Protein AF-A0A970D4E2-F1 (afdb_monomer)

pLDDT: mean 96.2, std 3.19, range [84.12, 98.62]

Solvent-accessible surface area (backbone atoms only — not comparable to full-atom values): 4920 Å² total; per-residue (Å²): 100,68,55,72,43,62,49,79,48,75,56,94,94,45,34,34,33,38,53,77,44,77,50,56,41,78,96,44,53,96,68,58,52,67,58,53,52,52,54,50,52,50,53,55,38,45,76,72,62,30,51,27,34,40,34,69,65,58,81,94,37,74,63,34,59,51,42,45,76,72,60,33,40,74,44,81,96,52,71,40,35,39,29,77,98

Radius of gyration: 12.83 Å; Cα contacts (8 Å, |Δi|>4): 133; chains: 1; bounding box: 32×20×38 Å

Structure (mmCIF, N/CA/C/O backbone):
data_AF-A0A970D4E2-F1
#
_entry.id   AF-A0A970D4E2-F1
#
loop_
_atom_site.group_PDB
_atom_site.id
_atom_site.type_symbol
_atom_site.label_atom_id
_atom_site.label_alt_id
_atom_site.label_comp_id
_atom_site.label_asym_id
_atom_site.label_entity_id
_atom_site.label_seq_id
_atom_site.pdbx_PDB_ins_code
_atom_site.Cartn_x
_atom_site.Cartn_y
_atom_site.Cartn_z
_atom_site.occupancy
_atom_site.B_iso_or_equiv
_atom_site.auth_seq_id
_at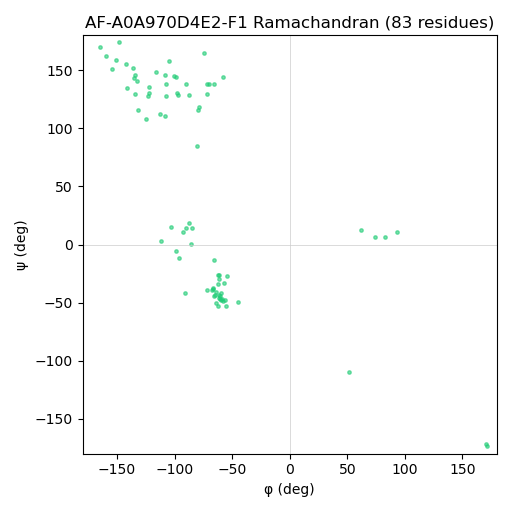om_site.auth_comp_id
_atom_site.auth_asym_id
_atom_site.auth_atom_id
_atom_site.pdbx_PDB_model_num
ATOM 1 N N . MET A 1 1 ? 0.408 -10.865 -16.096 1.00 90.69 1 MET A N 1
ATOM 2 C CA . MET A 1 1 ? -0.500 -10.853 -14.933 1.00 90.69 1 MET A CA 1
ATOM 3 C C . MET A 1 1 ? 0.220 -10.279 -13.710 1.00 90.69 1 MET A C 1
ATOM 5 O O . MET A 1 1 ? 1.449 -10.283 -13.685 1.00 90.69 1 MET A O 1
ATOM 9 N N . GLY A 1 2 ? -0.509 -9.747 -12.730 1.00 96.00 2 GLY A N 1
ATOM 10 C CA . GLY A 1 2 ? 0.029 -9.222 -11.470 1.00 96.00 2 GLY A CA 1
ATOM 11 C C . GLY A 1 2 ? -1.064 -9.165 -10.405 1.00 96.00 2 GLY A C 1
ATOM 12 O O . GLY A 1 2 ? -2.240 -9.234 -10.758 1.00 96.00 2 GLY A O 1
ATOM 13 N N . ALA A 1 3 ? -0.684 -9.067 -9.135 1.00 98.00 3 ALA A N 1
ATOM 14 C CA . ALA A 1 3 ? -1.622 -9.048 -8.016 1.00 98.00 3 ALA A CA 1
ATOM 15 C C . ALA A 1 3 ? -1.078 -8.244 -6.829 1.00 98.00 3 ALA A C 1
ATOM 17 O O . ALA A 1 3 ? 0.135 -8.056 -6.693 1.00 98.00 3 ALA A O 1
ATOM 18 N N . ILE A 1 4 ? -2.001 -7.804 -5.972 1.00 98.38 4 ILE A N 1
ATOM 19 C CA . ILE A 1 4 ? -1.736 -7.289 -4.631 1.00 98.38 4 ILE A CA 1
ATOM 20 C C . ILE A 1 4 ? -2.529 -8.126 -3.625 1.00 98.38 4 ILE A C 1
ATOM 22 O O . ILE A 1 4 ? 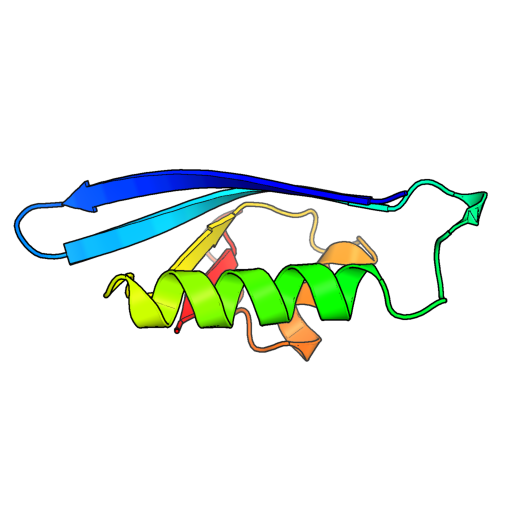-3.710 -8.391 -3.837 1.00 98.38 4 ILE A O 1
ATOM 26 N N . LEU A 1 5 ? -1.862 -8.588 -2.573 1.00 98.19 5 LEU A N 1
ATOM 27 C CA . LEU A 1 5 ? -2.397 -9.498 -1.565 1.00 98.19 5 LEU A CA 1
ATOM 28 C C . LEU A 1 5 ? -2.021 -8.992 -0.176 1.00 98.19 5 LEU A C 1
ATOM 30 O O . LEU A 1 5 ? -0.946 -8.419 0.025 1.00 98.19 5 LEU A O 1
ATOM 34 N N . GLY A 1 6 ? -2.917 -9.221 0.773 1.00 97.88 6 GLY A N 1
ATOM 35 C CA . GLY A 1 6 ? -2.758 -8.783 2.145 1.00 97.88 6 GLY A CA 1
ATOM 36 C C . GLY A 1 6 ? -4.024 -9.004 2.955 1.00 97.88 6 GLY A C 1
ATOM 37 O O . GLY A 1 6 ? -5.003 -9.566 2.460 1.00 97.88 6 GLY A O 1
ATOM 38 N N . TYR A 1 7 ? -4.024 -8.517 4.188 1.00 98.06 7 TYR A N 1
ATOM 39 C CA . TYR A 1 7 ? -5.157 -8.644 5.101 1.00 98.06 7 TYR A CA 1
ATOM 40 C C . TYR A 1 7 ? -5.431 -7.337 5.841 1.00 98.06 7 TYR A C 1
ATOM 42 O O . TYR A 1 7 ? -4.538 -6.521 6.065 1.00 98.06 7 TYR A O 1
ATOM 50 N N . ILE A 1 8 ? -6.689 -7.127 6.231 1.00 97.94 8 ILE A N 1
ATOM 51 C CA . ILE A 1 8 ? -7.069 -6.023 7.116 1.00 97.94 8 ILE A CA 1
ATOM 52 C C . ILE A 1 8 ? -6.907 -6.502 8.554 1.00 97.94 8 ILE A C 1
ATOM 54 O O . ILE A 1 8 ? -7.443 -7.541 8.935 1.00 97.94 8 ILE A O 1
ATOM 58 N N . ARG A 1 9 ? -6.199 -5.719 9.364 1.00 96.94 9 ARG A N 1
ATOM 59 C CA . ARG A 1 9 ? -6.143 -5.893 10.811 1.00 96.94 9 ARG A CA 1
ATOM 60 C C . ARG A 1 9 ? -6.944 -4.784 11.476 1.00 96.94 9 ARG A C 1
ATOM 62 O O . ARG A 1 9 ? -6.729 -3.606 11.192 1.00 96.94 9 ARG A O 1
ATOM 69 N N . THR A 1 10 ? -7.854 -5.181 12.358 1.00 95.06 10 THR A N 1
ATOM 70 C CA . THR A 1 10 ? -8.664 -4.254 13.155 1.00 95.06 10 THR A CA 1
ATOM 71 C C . THR A 1 10 ? -8.032 -4.104 14.534 1.00 95.06 10 THR A C 1
ATOM 73 O O . THR A 1 10 ? -7.703 -5.102 15.177 1.00 95.06 10 THR A O 1
ATOM 76 N N . TYR A 1 11 ? -7.852 -2.863 14.969 1.00 88.50 11 TYR A N 1
ATOM 77 C CA . TYR A 1 11 ? -7.390 -2.485 16.297 1.00 88.50 11 TYR A CA 1
ATOM 78 C C . TYR A 1 11 ? -8.418 -1.541 16.904 1.00 88.50 11 TYR A C 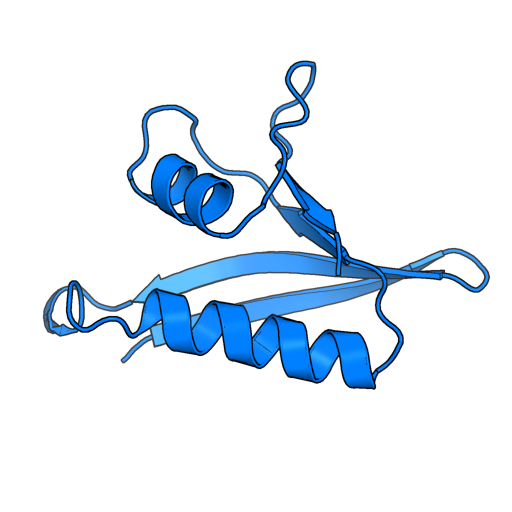1
ATOM 80 O O . TYR A 1 11 ? -8.522 -0.393 16.471 1.00 88.50 11 TYR A O 1
ATOM 88 N N . ASP A 1 12 ? -9.164 -2.034 17.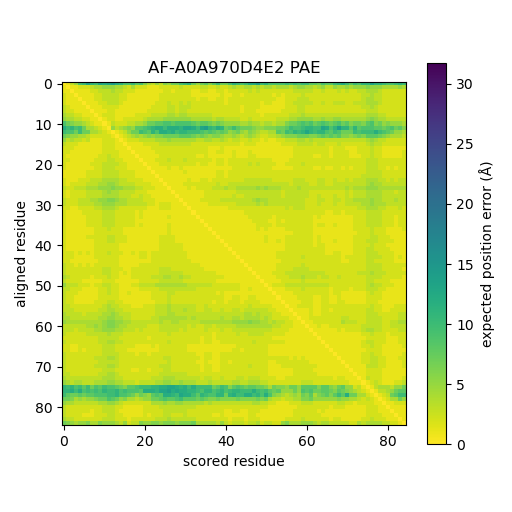892 1.00 88.56 12 ASP A N 1
ATOM 89 C CA . ASP A 1 12 ? -10.314 -1.324 18.456 1.00 88.56 12 ASP A CA 1
ATOM 90 C C . ASP A 1 12 ? -11.283 -0.879 17.340 1.00 88.56 12 ASP A C 1
ATOM 92 O O . ASP A 1 12 ? -11.884 -1.725 16.678 1.00 88.56 12 ASP A O 1
ATOM 96 N N . THR A 1 13 ? -11.375 0.422 17.065 1.00 88.06 13 THR A N 1
ATOM 97 C CA . THR A 1 13 ? -12.232 1.010 16.024 1.00 88.06 13 THR A CA 1
ATOM 98 C C . THR A 1 13 ? -11.493 1.330 14.718 1.00 88.06 13 THR A C 1
ATOM 100 O O . THR A 1 13 ? -12.117 1.726 13.733 1.00 88.06 13 THR A O 1
ATOM 103 N N . SER A 1 14 ? -10.167 1.158 14.676 1.00 91.12 14 SER A N 1
ATOM 104 C CA . SER A 1 14 ? -9.327 1.481 13.519 1.00 91.12 14 SER A CA 1
ATOM 105 C C . SER A 1 14 ? -8.974 0.242 12.698 1.00 91.12 14 SER A C 1
ATOM 107 O O . SER A 1 14 ? -8.741 -0.840 13.236 1.00 91.12 14 SER A O 1
ATOM 109 N N . GLN A 1 15 ? -8.887 0.401 11.377 1.00 96.94 15 GLN A N 1
ATOM 110 C CA . GLN A 1 15 ? -8.508 -0.662 10.449 1.00 96.94 15 GLN A CA 1
ATOM 111 C C . GLN A 1 15 ? -7.285 -0.265 9.627 1.00 96.94 15 GLN A C 1
ATOM 113 O O . GLN A 1 15 ? -7.234 0.830 9.064 1.00 96.94 15 GLN A O 1
ATOM 118 N N . THR A 1 16 ? -6.345 -1.198 9.490 1.00 97.62 16 THR A N 1
ATOM 119 C CA . THR A 1 16 ? -5.127 -1.025 8.689 1.00 97.62 16 THR A CA 1
ATOM 120 C C . THR A 1 16 ? -4.905 -2.238 7.800 1.00 97.62 16 THR A C 1
ATOM 122 O O . THR A 1 16 ? -5.122 -3.372 8.224 1.00 97.62 16 THR A O 1
ATOM 125 N N . PHE A 1 17 ? -4.457 -2.020 6.567 1.00 98.38 17 PHE A N 1
ATOM 126 C CA . PHE A 1 17 ? -4.118 -3.098 5.643 1.00 98.38 17 PHE A CA 1
ATOM 127 C C . PHE A 1 17 ? -2.644 -3.499 5.767 1.00 98.38 17 PHE A C 1
ATOM 129 O O . PHE A 1 17 ? -1.765 -2.649 5.851 1.00 98.38 17 PHE A O 1
ATOM 136 N N . TYR A 1 18 ? -2.348 -4.789 5.749 1.00 98.25 18 TYR A N 1
ATOM 137 C CA . TYR A 1 18 ? -0.983 -5.301 5.703 1.00 98.25 18 TYR A CA 1
ATOM 138 C C . TYR A 1 18 ? -0.742 -5.882 4.320 1.00 98.25 18 TYR A C 1
ATOM 140 O O . TYR A 1 18 ? -1.344 -6.897 3.979 1.00 98.25 18 TYR A O 1
ATOM 148 N N . ILE A 1 19 ? 0.101 -5.227 3.516 1.00 98.50 19 ILE A N 1
ATOM 149 C CA . ILE A 1 19 ? 0.461 -5.744 2.191 1.00 98.50 19 ILE A CA 1
ATOM 150 C C . ILE A 1 19 ? 1.510 -6.835 2.393 1.00 98.50 19 ILE A C 1
ATOM 152 O O . ILE A 1 19 ? 2.608 -6.561 2.874 1.00 98.50 19 ILE A O 1
ATOM 156 N N . GLU A 1 20 ? 1.180 -8.058 1.993 1.00 98.00 20 GLU A N 1
ATOM 157 C CA . GLU A 1 20 ? 2.120 -9.182 1.992 1.00 98.00 20 GLU A CA 1
ATOM 158 C C . GLU A 1 20 ? 2.842 -9.281 0.650 1.00 98.00 20 GLU A C 1
ATOM 160 O O . GLU A 1 20 ? 4.057 -9.471 0.590 1.00 98.00 20 GLU A O 1
ATOM 165 N N . HIS A 1 21 ? 2.102 -9.086 -0.446 1.00 97.81 21 HIS A N 1
ATOM 166 C CA . HIS A 1 21 ? 2.652 -9.179 -1.791 1.00 97.81 21 HIS A CA 1
ATOM 167 C C . HIS A 1 21 ? 2.074 -8.111 -2.714 1.00 97.81 21 HIS A C 1
ATOM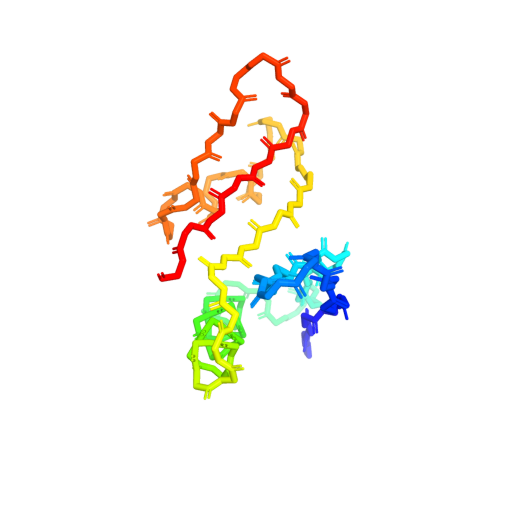 169 O O . HIS A 1 21 ? 0.866 -7.929 -2.795 1.00 97.81 21 HIS A O 1
ATOM 175 N N . LEU A 1 22 ? 2.947 -7.469 -3.487 1.00 98.12 22 LEU A N 1
ATOM 176 C CA . LEU A 1 22 ? 2.604 -6.744 -4.707 1.00 98.12 22 LEU A CA 1
ATOM 177 C C . LEU A 1 22 ? 3.592 -7.187 -5.779 1.00 98.12 22 LEU A C 1
ATOM 179 O O . LEU A 1 22 ? 4.794 -6.943 -5.662 1.00 98.12 22 LEU A O 1
ATOM 183 N N . PHE A 1 23 ? 3.102 -7.842 -6.826 1.00 97.12 23 PHE A N 1
ATOM 184 C CA . PHE A 1 23 ? 3.967 -8.346 -7.884 1.00 97.12 23 PHE A CA 1
ATOM 185 C C . PHE A 1 23 ? 3.339 -8.222 -9.266 1.00 97.12 23 PHE A C 1
ATOM 187 O O . PHE A 1 23 ? 2.123 -8.205 -9.449 1.00 97.12 23 PHE A O 1
ATOM 194 N N . VAL A 1 24 ? 4.215 -8.177 -10.266 1.00 98.06 24 VAL A N 1
ATOM 195 C CA . VAL A 1 24 ? 3.872 -8.255 -11.685 1.00 98.06 24 VAL A CA 1
ATOM 196 C C . VAL A 1 24 ? 4.840 -9.241 -12.333 1.00 98.06 24 VAL A C 1
ATOM 198 O O . VAL A 1 24 ? 6.059 -9.138 -12.135 1.00 98.06 24 VAL A O 1
ATOM 201 N N . LEU A 1 25 ? 4.305 -10.206 -13.084 1.00 97.19 25 LEU A N 1
ATOM 202 C CA . LEU A 1 25 ? 5.105 -11.185 -13.826 1.00 97.19 25 LEU A CA 1
ATOM 203 C C . LEU A 1 25 ? 6.062 -10.476 -14.801 1.00 97.19 25 LEU A C 1
ATOM 205 O O . LEU A 1 25 ? 5.663 -9.446 -15.350 1.00 97.19 25 LEU A O 1
ATOM 209 N N . PRO A 1 26 ? 7.290 -10.991 -15.024 1.00 96.62 26 PRO A N 1
ATOM 210 C CA . PRO A 1 26 ? 8.325 -10.327 -15.825 1.00 96.62 26 PRO A CA 1
ATOM 211 C C . PRO A 1 26 ? 7.828 -9.731 -17.147 1.00 96.62 26 PRO A C 1
ATOM 213 O O . PRO A 1 26 ? 8.007 -8.531 -17.358 1.00 96.62 26 PRO A O 1
ATOM 216 N N . ASP A 1 27 ? 7.099 -10.515 -17.942 1.00 97.88 27 ASP A N 1
ATOM 217 C CA . ASP A 1 27 ? 6.612 -10.140 -19.282 1.00 97.88 27 ASP A CA 1
ATOM 218 C C . ASP A 1 27 ? 5.583 -8.996 -19.277 1.00 97.88 27 ASP A C 1
ATOM 220 O O . ASP A 1 27 ? 5.272 -8.404 -20.306 1.00 97.88 27 ASP A O 1
ATOM 224 N N . TYR A 1 28 ? 5.051 -8.659 -18.101 1.00 97.25 28 TYR A N 1
ATOM 225 C CA . TYR A 1 28 ? 4.006 -7.654 -17.909 1.00 97.25 28 TYR A CA 1
ATOM 226 C C . TYR A 1 28 ? 4.511 -6.410 -17.159 1.00 97.25 28 TYR A C 1
ATOM 228 O O . TYR A 1 28 ? 3.742 -5.502 -16.830 1.00 97.25 28 TYR A O 1
ATOM 236 N N . ARG A 1 29 ? 5.807 -6.348 -16.830 1.00 95.38 29 ARG A N 1
ATOM 237 C CA . ARG A 1 29 ? 6.401 -5.207 -16.114 1.00 95.38 29 ARG A CA 1
ATOM 238 C C . ARG A 1 29 ? 6.551 -3.995 -17.032 1.00 95.38 29 ARG A C 1
ATOM 240 O O . ARG A 1 29 ? 6.468 -4.091 -18.246 1.00 95.38 29 ARG A O 1
ATOM 247 N N . ARG A 1 30 ? 6.781 -2.824 -16.423 1.00 94.81 30 ARG A N 1
ATOM 248 C CA . ARG A 1 30 ? 6.970 -1.521 -17.105 1.00 94.81 30 ARG A CA 1
ATOM 249 C C . ARG A 1 30 ? 5.769 -1.024 -17.928 1.00 94.81 30 ARG A C 1
ATOM 251 O O . ARG A 1 30 ? 5.882 -0.015 -18.604 1.00 94.81 30 ARG A O 1
ATOM 258 N N . GLN A 1 31 ? 4.603 -1.647 -17.765 1.00 96.88 31 GLN A N 1
ATOM 259 C CA . GLN A 1 31 ? 3.335 -1.249 -18.395 1.00 96.88 31 GLN A CA 1
ATOM 260 C C . GLN A 1 31 ? 2.384 -0.510 -17.425 1.00 96.88 31 GLN A C 1
ATOM 262 O O . GLN A 1 31 ? 1.182 -0.415 -17.653 1.00 96.88 31 GLN A O 1
ATOM 267 N N . GLY A 1 32 ? 2.891 -0.046 -16.275 1.00 96.94 32 GLY A N 1
ATOM 268 C CA . GLY A 1 32 ? 2.090 0.654 -15.256 1.00 96.94 32 GLY A CA 1
ATOM 269 C C . GLY A 1 32 ? 1.146 -0.231 -14.426 1.00 96.94 32 GLY A C 1
ATOM 270 O O . GLY A 1 32 ? 0.388 0.285 -13.610 1.00 96.94 32 GLY A O 1
ATOM 271 N N . ILE A 1 33 ? 1.196 -1.558 -14.583 1.00 98.19 33 ILE A N 1
ATOM 272 C CA . ILE A 1 33 ? 0.285 -2.497 -13.903 1.00 98.19 33 ILE A CA 1
ATOM 273 C C . ILE A 1 33 ? 0.401 -2.417 -12.374 1.00 98.19 33 ILE A C 1
ATOM 275 O O . ILE A 1 33 ? -0.621 -2.355 -11.699 1.00 98.19 33 ILE A O 1
ATOM 279 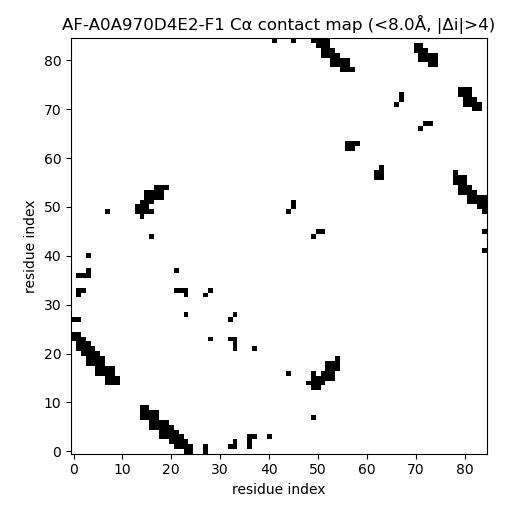N N . ALA A 1 34 ? 1.620 -2.361 -11.825 1.00 98.06 34 ALA A N 1
ATOM 280 C CA . ALA A 1 34 ? 1.821 -2.250 -10.376 1.00 98.06 34 ALA A CA 1
ATOM 281 C C . ALA A 1 34 ? 1.180 -0.973 -9.806 1.00 98.06 34 ALA A C 1
ATOM 283 O O . ALA A 1 34 ? 0.517 -1.032 -8.778 1.00 98.06 34 ALA A O 1
ATOM 284 N N . THR A 1 35 ? 1.310 0.159 -10.508 1.00 98.44 35 THR A N 1
ATOM 285 C CA . THR A 1 35 ? 0.656 1.421 -10.131 1.00 98.44 35 THR A CA 1
ATOM 286 C C . THR A 1 35 ? -0.862 1.279 -10.139 1.00 98.44 35 THR A C 1
ATOM 288 O O . THR A 1 35 ? -1.505 1.668 -9.171 1.00 98.44 35 THR A O 1
ATOM 291 N N . LYS A 1 36 ? -1.442 0.677 -11.188 1.00 98.44 36 LYS A N 1
ATOM 292 C CA . LYS A 1 36 ? -2.895 0.460 -11.267 1.00 98.44 36 LYS A CA 1
ATOM 293 C C . LYS A 1 36 ? -3.402 -0.421 -10.122 1.00 98.44 36 LYS A C 1
ATOM 295 O O . LYS A 1 36 ? -4.373 -0.050 -9.476 1.00 98.44 36 LYS A O 1
ATOM 300 N N . LEU A 1 37 ? -2.729 -1.542 -9.845 1.00 98.62 37 LEU A N 1
ATOM 301 C CA . LEU A 1 37 ? -3.074 -2.441 -8.736 1.00 98.62 37 LEU A CA 1
ATOM 302 C C . LEU A 1 37 ? -2.996 -1.726 -7.384 1.00 98.62 37 LEU A C 1
ATOM 304 O O . LEU A 1 37 ? -3.926 -1.809 -6.589 1.00 98.62 37 LEU A O 1
ATOM 308 N N . TYR A 1 38 ? -1.902 -1.004 -7.141 1.00 98.50 38 TYR A N 1
ATOM 309 C CA . TYR A 1 38 ? -1.654 -0.320 -5.876 1.00 98.50 38 TYR A CA 1
ATOM 310 C C . TYR A 1 38 ? -2.684 0.785 -5.612 1.00 98.50 38 TYR A C 1
ATOM 312 O O . TYR A 1 38 ? -3.316 0.800 -4.560 1.00 98.50 38 TYR A O 1
ATOM 320 N N . LEU A 1 39 ? -2.916 1.667 -6.590 1.00 98.38 39 LEU A N 1
ATOM 321 C CA . LEU A 1 39 ? -3.881 2.760 -6.454 1.00 98.38 39 LEU A CA 1
ATOM 322 C C . LEU A 1 39 ? -5.322 2.252 -6.351 1.00 98.38 39 LEU A C 1
ATOM 324 O O . LEU A 1 39 ? -6.091 2.792 -5.559 1.00 98.38 39 LEU A O 1
ATOM 328 N N . LYS A 1 40 ? -5.681 1.199 -7.100 1.00 98.56 40 LYS A N 1
ATOM 329 C CA . LYS A 1 40 ? -7.019 0.604 -7.014 1.00 98.56 40 LYS A CA 1
ATOM 330 C C . LYS A 1 40 ? -7.270 -0.025 -5.645 1.00 98.56 40 LYS A C 1
ATOM 332 O O . LYS A 1 40 ? -8.322 0.206 -5.060 1.00 98.56 40 LYS A O 1
ATOM 337 N N . ALA A 1 41 ? -6.295 -0.756 -5.104 1.00 98.44 41 ALA A N 1
ATOM 338 C CA . ALA A 1 41 ? -6.403 -1.316 -3.761 1.00 98.44 41 ALA A CA 1
ATOM 339 C C . ALA A 1 41 ? -6.550 -0.217 -2.701 1.00 98.44 41 ALA A C 1
ATOM 341 O O . ALA A 1 41 ? -7.404 -0.324 -1.828 1.00 98.44 41 ALA A O 1
ATOM 342 N N . ILE A 1 42 ? -5.769 0.863 -2.802 1.00 98.38 42 ILE A N 1
ATOM 343 C CA . ILE A 1 42 ? -5.886 2.020 -1.906 1.00 98.38 42 ILE A CA 1
ATOM 344 C C . ILE A 1 42 ? -7.292 2.633 -1.972 1.00 98.38 42 ILE A C 1
ATOM 346 O O . ILE A 1 42 ? -7.892 2.886 -0.931 1.00 98.38 42 ILE A O 1
ATOM 350 N N . GLU A 1 43 ? -7.833 2.854 -3.172 1.00 98.50 43 GLU A N 1
ATOM 351 C CA . GLU A 1 43 ? -9.194 3.371 -3.369 1.00 98.50 43 GLU A CA 1
ATOM 352 C C . GLU A 1 43 ? -10.248 2.468 -2.701 1.00 98.50 43 GLU A C 1
ATOM 354 O O . GLU A 1 43 ? -11.087 2.943 -1.935 1.00 98.50 43 GLU A O 1
ATOM 359 N N . GLU A 1 44 ? -10.182 1.158 -2.937 1.00 98.31 44 GLU A N 1
ATOM 360 C CA . GLU A 1 44 ? -11.128 0.192 -2.367 1.00 98.31 44 GLU A CA 1
ATOM 361 C C . GLU A 1 44 ? -11.011 0.076 -0.842 1.00 98.31 44 GLU A C 1
ATOM 363 O O . GLU A 1 44 ? -12.016 -0.074 -0.146 1.00 98.31 44 GLU A O 1
ATOM 368 N N . LEU A 1 45 ? -9.794 0.151 -0.302 1.00 98.19 45 LEU A N 1
ATOM 369 C CA . LEU A 1 45 ? -9.553 0.103 1.138 1.00 98.19 45 LEU A CA 1
ATOM 370 C C . LEU A 1 45 ? -10.015 1.394 1.827 1.00 98.19 45 LEU A C 1
ATOM 372 O O . LEU A 1 45 ? -10.639 1.316 2.887 1.00 98.19 45 LEU A O 1
ATOM 376 N N . LYS A 1 46 ? -9.804 2.562 1.203 1.00 97.56 46 LYS A N 1
ATOM 377 C CA . LYS A 1 46 ? -10.378 3.844 1.653 1.00 97.56 46 LYS A CA 1
ATOM 378 C C . LYS A 1 46 ? -11.894 3.767 1.759 1.00 97.56 46 LYS A C 1
ATOM 380 O O . LYS A 1 46 ? -12.452 4.144 2.786 1.00 97.56 46 LYS A O 1
ATOM 385 N N . ALA A 1 47 ? -12.553 3.231 0.731 1.00 97.88 47 ALA A N 1
ATOM 386 C CA . ALA A 1 47 ? -14.006 3.067 0.717 1.00 97.88 47 ALA A CA 1
ATOM 387 C C . ALA A 1 47 ? -14.516 2.137 1.837 1.00 97.88 47 ALA A C 1
ATOM 389 O O . ALA A 1 47 ? -15.644 2.290 2.297 1.00 97.88 47 ALA A O 1
ATOM 390 N N . LYS A 1 48 ? -13.677 1.209 2.318 1.00 95.94 48 LYS A N 1
ATOM 391 C CA . LYS A 1 48 ? -13.962 0.328 3.465 1.00 95.94 48 LYS A CA 1
ATOM 392 C C . LYS A 1 48 ? -13.631 0.952 4.828 1.00 95.94 48 LYS A C 1
ATOM 394 O O . LYS A 1 48 ? -13.813 0.296 5.844 1.00 95.94 48 LYS A O 1
ATOM 399 N N . GLY A 1 49 ? -13.143 2.193 4.871 1.00 96.50 49 GLY A N 1
ATOM 400 C CA . GLY A 1 49 ? -12.783 2.888 6.111 1.00 96.50 49 GLY A CA 1
ATOM 401 C C . GLY A 1 49 ? -11.391 2.556 6.660 1.00 96.50 49 GLY A C 1
ATOM 402 O O . GLY A 1 49 ? -11.038 3.034 7.742 1.00 96.50 49 GLY A O 1
ATOM 403 N N . VAL A 1 50 ? -10.582 1.792 5.919 1.00 98.00 50 VAL A N 1
ATOM 404 C CA . VAL A 1 50 ? -9.189 1.491 6.277 1.00 98.00 50 VAL A CA 1
ATOM 405 C C . VAL A 1 50 ? -8.362 2.779 6.226 1.00 98.00 50 VAL A C 1
ATOM 407 O O . VAL A 1 50 ? -8.530 3.597 5.324 1.00 98.00 50 VAL A O 1
ATOM 410 N N . LYS A 1 51 ? -7.474 2.980 7.204 1.00 96.88 51 LYS A N 1
ATOM 411 C CA . LYS A 1 51 ? -6.751 4.249 7.423 1.00 96.88 51 LYS A CA 1
ATOM 412 C C . LYS A 1 51 ? -5.358 4.306 6.801 1.00 96.88 51 LYS A C 1
ATOM 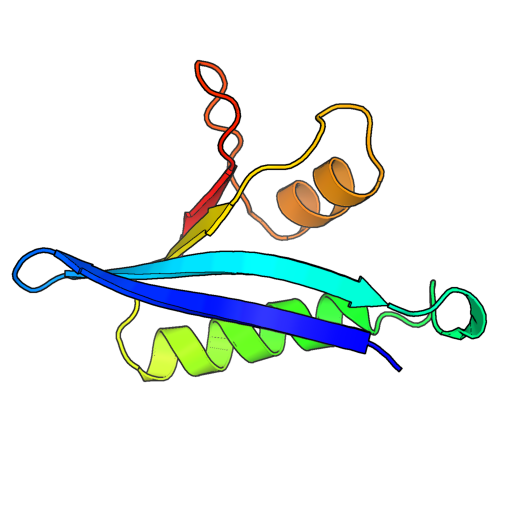414 O O . LYS A 1 51 ? -4.746 5.367 6.734 1.00 96.88 51 LYS A O 1
ATOM 419 N N . GLY A 1 52 ? -4.842 3.172 6.355 1.00 97.75 52 GLY A N 1
ATOM 420 C CA . GLY A 1 52 ? -3.536 3.094 5.722 1.00 97.75 52 GLY A CA 1
ATOM 421 C C . GLY A 1 52 ? -3.091 1.660 5.520 1.00 97.75 52 GLY A C 1
ATOM 422 O O . GLY A 1 52 ? -3.842 0.711 5.780 1.00 97.75 52 GLY A O 1
ATOM 423 N N . SER A 1 53 ? -1.838 1.508 5.104 1.00 98.25 53 SER A N 1
ATOM 424 C CA . SER A 1 53 ? -1.202 0.204 4.990 1.00 98.25 53 SER A CA 1
ATOM 425 C C . SER A 1 53 ? 0.215 0.149 5.537 1.00 98.25 53 SER A C 1
ATOM 427 O O . SER A 1 53 ? 0.990 1.079 5.315 1.00 98.25 53 SER A O 1
ATOM 429 N N . PHE A 1 54 ? 0.566 -0.980 6.150 1.00 98.00 54 PHE A N 1
ATOM 430 C CA . PHE A 1 54 ? 1.933 -1.336 6.526 1.00 98.00 54 PHE A CA 1
ATOM 431 C C . PHE A 1 54 ? 2.474 -2.461 5.646 1.00 98.00 54 PHE A C 1
ATOM 433 O O . PHE A 1 54 ? 1.730 -3.353 5.235 1.00 98.00 54 PHE A O 1
ATOM 440 N N . PHE A 1 55 ? 3.776 -2.426 5.372 1.00 98.00 55 PHE A N 1
ATOM 441 C CA . PHE A 1 55 ? 4.495 -3.475 4.645 1.00 98.00 55 PHE A CA 1
ATOM 442 C C . PHE A 1 55 ? 6.003 -3.318 4.818 1.00 98.00 55 PHE A C 1
ATOM 444 O O . PHE A 1 55 ? 6.471 -2.305 5.327 1.00 98.00 55 PHE A O 1
ATOM 451 N N . THR A 1 56 ? 6.781 -4.304 4.388 1.00 97.06 56 THR A N 1
ATOM 452 C CA . THR A 1 56 ? 8.247 -4.235 4.397 1.00 97.06 56 THR A CA 1
ATOM 453 C C . THR A 1 56 ? 8.785 -4.288 2.970 1.00 97.06 56 THR A C 1
ATOM 455 O O . THR A 1 56 ? 8.186 -4.875 2.071 1.00 97.06 56 THR A O 1
ATOM 458 N N . THR A 1 57 ? 9.913 -3.625 2.729 1.00 95.44 57 THR A N 1
ATOM 459 C CA . THR A 1 57 ? 10.630 -3.690 1.451 1.00 95.44 57 THR A CA 1
ATOM 460 C C . THR A 1 57 ? 12.105 -3.395 1.679 1.00 95.44 57 THR A C 1
ATOM 462 O O . THR A 1 57 ? 12.466 -2.639 2.580 1.00 95.44 57 THR A O 1
ATOM 465 N N . LEU A 1 58 ? 12.979 -3.951 0.842 1.00 94.50 58 LEU A N 1
ATOM 466 C CA . LEU A 1 58 ? 14.403 -3.624 0.887 1.00 94.50 58 LEU A CA 1
ATOM 467 C C . LEU A 1 58 ? 14.630 -2.201 0.358 1.00 94.50 58 LEU A C 1
ATOM 469 O O . LEU A 1 58 ? 14.178 -1.882 -0.743 1.00 94.50 58 LEU A O 1
ATOM 473 N N . ARG A 1 59 ? 15.357 -1.358 1.102 1.00 93.56 59 ARG A N 1
ATOM 474 C CA . ARG A 1 59 ? 15.634 0.050 0.733 1.00 93.56 59 ARG A CA 1
ATOM 475 C C . ARG A 1 59 ? 16.416 0.198 -0.574 1.00 93.56 59 ARG A C 1
ATOM 477 O O . ARG A 1 59 ? 16.235 1.162 -1.303 1.00 93.56 59 ARG A O 1
ATOM 484 N N . ASN A 1 60 ? 17.250 -0.784 -0.904 1.00 93.88 60 ASN A N 1
ATOM 485 C CA . ASN A 1 60 ? 18.034 -0.824 -2.140 1.00 93.88 60 ASN A CA 1
ATOM 486 C C . ASN A 1 60 ? 17.283 -1.475 -3.322 1.00 93.88 60 ASN A C 1
ATOM 488 O O . ASN A 1 60 ? 17.910 -1.898 -4.291 1.00 93.88 60 ASN A O 1
ATOM 492 N N . SER A 1 61 ? 15.952 -1.587 -3.256 1.00 94.06 61 SER A N 1
ATOM 493 C CA . SER A 1 61 ? 15.143 -2.221 -4.302 1.00 94.06 61 SER A CA 1
ATOM 494 C C . SER A 1 61 ? 14.378 -1.216 -5.164 1.00 94.06 61 SER A C 1
ATOM 496 O O . SER A 1 61 ? 14.043 -0.108 -4.749 1.00 94.06 61 SER A O 1
ATOM 498 N N . SER A 1 62 ? 14.000 -1.645 -6.371 1.00 93.62 62 SER A N 1
ATOM 499 C CA . SER A 1 62 ? 13.067 -0.881 -7.213 1.00 93.62 62 SER A CA 1
ATOM 500 C C . SER A 1 62 ? 11.680 -0.712 -6.574 1.00 93.62 62 SER A C 1
ATOM 502 O O . SER A 1 62 ? 11.001 0.276 -6.852 1.00 93.62 62 SER A O 1
ATOM 504 N N . ALA A 1 63 ? 11.278 -1.637 -5.696 1.00 95.94 63 ALA A N 1
ATOM 505 C CA . ALA A 1 63 ? 10.019 -1.563 -4.967 1.00 95.94 63 ALA A CA 1
ATOM 506 C C . ALA A 1 63 ? 10.023 -0.404 -3.961 1.00 95.94 63 ALA A C 1
ATOM 508 O O . ALA A 1 63 ? 9.041 0.324 -3.881 1.00 95.94 63 ALA A O 1
ATOM 509 N N . TYR A 1 64 ? 11.142 -0.155 -3.274 1.00 96.75 64 TYR A N 1
ATOM 510 C CA . TYR A 1 64 ? 11.278 0.998 -2.380 1.00 96.75 64 TYR A CA 1
ATOM 511 C C . TYR A 1 64 ? 10.973 2.321 -3.096 1.00 96.75 64 TYR A C 1
ATOM 513 O O . TYR A 1 64 ? 10.078 3.054 -2.682 1.00 96.75 64 TYR A O 1
ATOM 521 N N . ASN A 1 65 ? 11.633 2.567 -4.232 1.00 96.56 65 ASN A N 1
ATOM 522 C CA . ASN A 1 65 ? 11.399 3.762 -5.051 1.00 96.56 65 ASN A CA 1
ATOM 5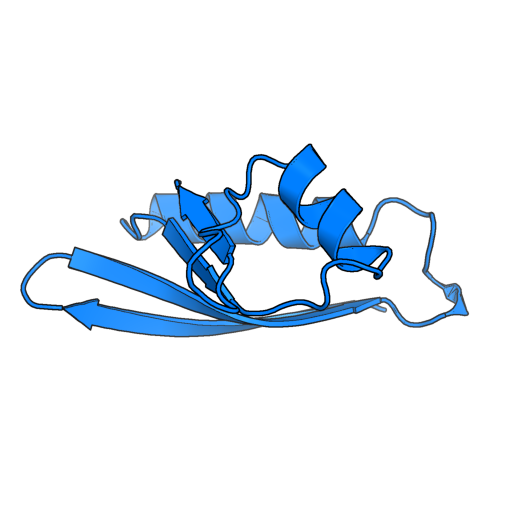23 C C . ASN A 1 65 ? 9.969 3.829 -5.598 1.00 96.56 65 ASN A C 1
ATOM 525 O O . ASN A 1 65 ? 9.406 4.911 -5.750 1.00 96.56 65 ASN A O 1
ATOM 529 N N . PHE A 1 66 ? 9.374 2.675 -5.915 1.00 97.75 66 PHE A N 1
ATOM 530 C CA . PHE A 1 66 ? 7.973 2.610 -6.306 1.00 97.75 66 PHE A CA 1
ATOM 531 C C . PHE A 1 66 ? 7.073 3.092 -5.163 1.00 97.75 66 PHE A C 1
ATOM 533 O O . PHE A 1 66 ? 6.267 3.991 -5.384 1.00 97.75 66 PHE A O 1
ATOM 540 N N . TYR A 1 67 ? 7.213 2.552 -3.954 1.00 98.00 67 TYR A N 1
ATOM 541 C CA . TYR A 1 67 ? 6.334 2.894 -2.837 1.00 98.00 67 TYR A CA 1
ATOM 542 C C . TYR A 1 67 ? 6.483 4.353 -2.398 1.00 98.00 67 TYR A C 1
ATOM 544 O O . TYR A 1 67 ? 5.473 5.038 -2.232 1.00 98.00 67 TYR A O 1
ATOM 552 N N . THR A 1 68 ? 7.714 4.857 -2.276 1.00 97.25 68 THR A N 1
ATOM 553 C CA . THR A 1 68 ? 7.968 6.253 -1.880 1.00 97.25 68 THR A CA 1
ATOM 554 C C . THR A 1 68 ? 7.437 7.245 -2.909 1.00 97.25 68 THR A C 1
ATOM 556 O O . THR A 1 68 ? 6.773 8.211 -2.541 1.00 97.25 68 THR A O 1
ATOM 559 N N . LYS A 1 69 ? 7.604 6.964 -4.210 1.00 97.69 69 LYS A N 1
ATOM 560 C CA . LYS A 1 69 ? 7.006 7.766 -5.291 1.00 97.69 69 LYS A CA 1
ATOM 561 C C . LYS A 1 69 ? 5.481 7.870 -5.178 1.00 97.69 69 LYS A C 1
ATOM 563 O O . LYS A 1 69 ? 4.917 8.882 -5.581 1.00 97.69 69 LYS A O 1
ATOM 568 N N . HIS A 1 70 ? 4.818 6.833 -4.669 1.00 97.81 70 HIS A N 1
ATOM 569 C CA . HIS A 1 70 ? 3.365 6.823 -4.492 1.00 97.81 70 HIS A CA 1
ATOM 570 C C . HIS A 1 70 ? 2.933 7.296 -3.096 1.00 97.81 70 HIS A C 1
ATOM 572 O O . HIS A 1 70 ? 1.767 7.148 -2.767 1.00 97.81 70 HIS A O 1
ATOM 578 N N . GLY A 1 71 ? 3.823 7.868 -2.278 1.00 97.81 71 GLY A N 1
ATOM 579 C CA . GLY A 1 71 ? 3.463 8.485 -0.995 1.00 97.81 71 GLY A CA 1
ATOM 580 C C . GLY A 1 71 ? 3.577 7.573 0.227 1.00 97.81 71 GLY A C 1
ATOM 581 O O . GLY A 1 71 ? 3.127 7.950 1.304 1.00 97.81 71 GLY A O 1
ATOM 582 N N . ALA A 1 72 ? 4.180 6.385 0.097 1.00 98.00 72 ALA A N 1
ATOM 583 C CA . ALA A 1 72 ? 4.566 5.620 1.279 1.00 98.00 72 ALA A CA 1
ATOM 584 C C . ALA A 1 72 ? 5.736 6.298 2.010 1.00 98.00 72 ALA A C 1
ATOM 586 O O . ALA A 1 72 ? 6.703 6.751 1.398 1.00 98.00 72 ALA A O 1
ATOM 587 N N . ILE A 1 73 ? 5.647 6.310 3.330 1.00 97.69 73 ILE A N 1
ATOM 588 C CA . ILE A 1 73 ? 6.610 6.856 4.273 1.00 97.69 73 ILE A CA 1
ATOM 589 C C . ILE A 1 73 ? 7.487 5.709 4.771 1.00 97.69 73 ILE A C 1
ATOM 591 O O . ILE A 1 73 ? 6.988 4.677 5.224 1.00 97.69 73 ILE A O 1
ATOM 595 N N . ASP A 1 74 ? 8.799 5.889 4.693 1.00 96.38 74 ASP A N 1
ATOM 596 C CA . ASP A 1 74 ? 9.766 4.986 5.308 1.00 96.38 74 ASP A CA 1
ATOM 597 C C . ASP A 1 74 ? 9.877 5.302 6.804 1.00 96.38 74 ASP A C 1
ATOM 599 O O . ASP A 1 74 ? 10.301 6.396 7.188 1.00 96.38 74 ASP A O 1
ATOM 603 N N . LEU A 1 75 ? 9.493 4.351 7.658 1.00 94.88 75 LEU A N 1
ATOM 604 C CA . LEU A 1 75 ? 9.684 4.472 9.098 1.00 94.88 75 LEU A CA 1
ATOM 605 C C . LEU A 1 75 ? 11.132 4.090 9.419 1.00 94.88 75 LEU A C 1
ATOM 607 O O . LEU A 1 75 ? 11.414 2.943 9.765 1.00 94.88 75 LEU A O 1
ATOM 611 N N . THR A 1 76 ? 12.041 5.062 9.292 1.00 84.12 76 THR A N 1
ATOM 612 C CA . THR A 1 76 ? 13.505 4.872 9.220 1.00 84.12 76 THR A CA 1
ATOM 613 C C . THR A 1 76 ? 14.134 4.080 10.365 1.00 84.12 76 THR A C 1
ATOM 615 O O . THR A 1 76 ? 15.137 3.402 10.163 1.00 84.12 76 THR A O 1
ATOM 618 N N . ASN A 1 77 ? 13.515 4.099 11.544 1.00 87.19 77 ASN A N 1
ATOM 619 C CA . ASN A 1 77 ? 13.937 3.324 12.713 1.00 87.19 77 ASN A CA 1
ATOM 620 C C . ASN A 1 77 ? 13.394 1.878 12.715 1.00 87.19 77 ASN A C 1
ATOM 622 O O . ASN A 1 77 ? 13.410 1.202 13.741 1.00 87.19 77 ASN A O 1
ATOM 626 N N . SER A 1 78 ? 12.874 1.403 11.581 1.00 86.31 78 SER A N 1
ATOM 627 C CA . SER A 1 78 ? 12.313 0.067 11.392 1.00 86.31 78 SER A CA 1
ATOM 628 C C . SER A 1 78 ? 12.532 -0.437 9.954 1.00 86.31 78 SER A C 1
ATOM 630 O O . SER A 1 78 ? 13.011 0.283 9.075 1.00 86.31 78 SER A O 1
ATOM 632 N N . SER A 1 79 ? 12.161 -1.694 9.697 1.00 86.81 79 SER A N 1
ATOM 633 C CA . SER A 1 79 ? 12.105 -2.262 8.336 1.00 86.81 79 SER A CA 1
ATOM 634 C C . SER A 1 79 ? 10.734 -2.078 7.664 1.00 86.81 79 SER A C 1
ATOM 636 O O . SER A 1 79 ? 10.435 -2.754 6.680 1.00 86.81 79 SER A O 1
ATOM 638 N N . VAL A 1 80 ? 9.884 -1.205 8.215 1.00 94.81 80 VAL A N 1
ATOM 639 C CA . VAL A 1 80 ? 8.480 -1.039 7.830 1.00 94.81 80 VAL A CA 1
ATOM 640 C C . VAL A 1 80 ? 8.277 0.262 7.055 1.00 94.81 80 VAL A C 1
ATOM 642 O O . VAL A 1 80 ? 8.781 1.322 7.416 1.00 94.81 80 VAL A O 1
ATOM 645 N N . MET A 1 81 ? 7.479 0.173 6.001 1.00 97.56 81 MET A N 1
ATOM 646 C CA . MET A 1 81 ? 6.888 1.293 5.286 1.00 97.56 81 MET A CA 1
ATOM 647 C C . MET A 1 81 ? 5.449 1.485 5.766 1.00 97.56 81 MET A C 1
ATOM 649 O O . MET A 1 81 ? 4.735 0.510 6.012 1.00 97.56 81 MET A O 1
ATOM 653 N N . PHE A 1 82 ? 5.006 2.735 5.838 1.00 97.69 82 PHE A N 1
ATOM 654 C CA . PHE A 1 82 ? 3.618 3.095 6.096 1.00 97.69 82 PHE A CA 1
ATOM 655 C C . PHE A 1 82 ? 3.081 3.973 4.972 1.00 97.69 82 PHE A C 1
ATOM 657 O O . PHE A 1 82 ? 3.672 4.997 4.656 1.00 97.69 82 PHE A O 1
ATOM 664 N N . HIS A 1 83 ? 1.948 3.614 4.382 1.00 98.25 83 HIS A N 1
ATOM 665 C CA . HIS A 1 83 ? 1.251 4.476 3.433 1.00 98.25 83 HIS A CA 1
ATOM 666 C C . HIS A 1 83 ? -0.079 4.927 4.054 1.00 98.25 83 HIS A C 1
ATOM 668 O O . HIS A 1 83 ? -0.960 4.082 4.242 1.00 98.25 83 HIS A O 1
ATOM 674 N N . PRO A 1 84 ? -0.245 6.221 4.377 1.00 97.31 84 PRO A N 1
ATOM 675 C CA . PRO A 1 84 ? -1.519 6.749 4.849 1.00 97.31 84 PRO A CA 1
ATOM 676 C C . PRO A 1 84 ? -2.530 6.822 3.702 1.00 97.31 84 PRO A C 1
ATOM 678 O O . PRO A 1 84 ? -2.185 7.214 2.587 1.00 97.31 84 PRO A O 1
ATOM 681 N N . PHE A 1 85 ? -3.772 6.436 3.980 1.00 93.62 85 PHE A N 1
ATOM 682 C CA . PHE A 1 85 ? -4.884 6.561 3.041 1.00 93.62 85 PHE A CA 1
ATOM 683 C C . PHE A 1 85 ? -5.593 7.906 3.227 1.00 93.62 85 PHE A C 1
ATOM 685 O O . PHE A 1 85 ? -5.851 8.292 4.382 1.00 93.62 85 PHE A O 1
#

Nearest PDB structures (foldseek):
  1bo4-assembly1_B  TM=8.421E-01  e=8.286E-04  Serratia marcescens
  9f5q-assembly1_A  TM=8.271E-01  e=2.252E-03  Trypanosoma brucei brucei TREU927
  9f5q-assembly2_B  TM=8.283E-01  e=8.368E-03  Trypanosoma brucei brucei TREU927
  1cm0-assembly1_B  TM=7.851E-01  e=2.577E-02  Homo sapiens
  9evq-assembly1_B  TM=7.109E-01  e=1.009E-0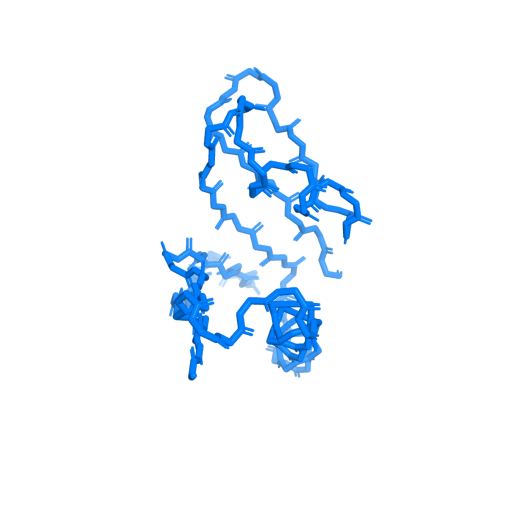2  Trypanosoma brucei brucei TREU927

Sequence (85 aa):
MGAILGYIRTYDTSQTFYIEHLFVLPDYRRQGIATKLYLKAIEELKAKGVKGSFFTTLRNSSAYNFYTKHGAIDLTNSSVMFHPF

Secondary structure (DSSP, 8-state):
-EEEEEEEEEETTEEEEEEEEEEE-GGGTTSSHHHHHHHHHHHHHHHTT--EEEEE--TTSHHHHHHHHTTPEE-TTSSEEEEE-

Foldseek 3Di:
DWAWDWDWDDDPPAIETETPDTDDDPVGPPVCVSVVRVVVVVVVCVVVRHFWYKYFDDCPDPVVVVCVVVAWDDPPVDRMIIHTD

Mean predicted aligned error: 2.59 Å